Protein AF-A0A526YUS7-F1 (afdb_monomer_lite)

Radius of gyration: 13.64 Å; chains: 1; bounding box: 32×22×40 Å

Secondary structure (DSSP, 8-state):
-EETTTTEE--SSTTTS--TTS-EEEEEETTEEEEEEEETTEEEEEEEEE-SSSS-EEEEEEEEE-SSS---EE-----

pLDDT: mean 95.25, std 3.88, range [69.62, 98.19]

Sequence (79 aa):
IYDHASGRAFSPLAAVVRDPAMTYETWHGQGFSTFRSKRGPLSMDLTHVVDSVDPVKISRLRIQNSGSGPARLRVYAYA

Foldseek 3Di:
DAWPVVRDDDDLDCVPPHDPVKDWDWDDDVQKIWIWIDDVQKTKIWMWGADPPDRDIDIDIDIDGPDPDDIDDDDDDDD

Structure (mmCIF, N/CA/C/O backbone):
data_AF-A0A526YUS7-F1
#
_entry.id   AF-A0A526YUS7-F1
#
loop_
_atom_site.group_PDB
_atom_site.id
_atom_site.type_symbol
_atom_site.label_atom_id
_atom_site.label_alt_id
_atom_site.label_comp_id
_atom_site.label_asym_id
_atom_site.label_entity_id
_atom_site.label_seq_id
_atom_site.pdbx_PDB_ins_code
_atom_site.Cartn_x
_atom_site.Cartn_y
_atom_site.Cartn_z
_atom_site.occupancy
_atom_site.B_iso_or_equiv
_atom_site.auth_seq_id
_atom_site.auth_comp_id
_atom_site.auth_asym_id
_atom_site.auth_atom_id
_atom_site.pdbx_PDB_model_num
ATOM 1 N N . ILE A 1 1 ? -8.575 -2.780 -0.725 1.00 95.94 1 ILE A N 1
ATOM 2 C CA . ILE A 1 1 ? -8.538 -3.628 0.494 1.00 95.94 1 ILE A CA 1
ATOM 3 C C . ILE A 1 1 ? -9.887 -3.500 1.181 1.00 95.94 1 ILE A C 1
ATOM 5 O O . ILE A 1 1 ? -10.356 -2.382 1.327 1.00 95.94 1 ILE A O 1
ATOM 9 N N . TYR A 1 2 ? -10.526 -4.606 1.549 1.00 97.12 2 TYR A N 1
ATOM 10 C CA . TYR A 1 2 ? -11.783 -4.605 2.297 1.00 97.12 2 TYR A CA 1
ATOM 11 C C . TYR A 1 2 ? -11.531 -5.077 3.728 1.00 97.12 2 TYR A C 1
ATOM 13 O O . TYR A 1 2 ? -10.915 -6.124 3.930 1.00 97.12 2 TYR A O 1
ATOM 21 N N . ASP A 1 3 ? -11.983 -4.302 4.708 1.00 96.62 3 ASP A N 1
ATOM 22 C CA . ASP A 1 3 ? -11.875 -4.636 6.127 1.00 96.62 3 ASP A CA 1
ATOM 23 C C . ASP A 1 3 ? -13.198 -5.211 6.638 1.00 96.62 3 ASP A C 1
ATOM 25 O O . ASP A 1 3 ? -14.236 -4.550 6.603 1.00 96.62 3 ASP A O 1
ATOM 29 N N . HIS A 1 4 ? -13.148 -6.451 7.126 1.00 97.94 4 HIS A N 1
ATOM 30 C CA . HIS A 1 4 ? -14.324 -7.152 7.629 1.00 97.94 4 HIS A CA 1
ATOM 31 C C . HIS A 1 4 ? -14.861 -6.581 8.944 1.00 97.94 4 HIS A C 1
ATOM 33 O O . HIS A 1 4 ? -16.039 -6.780 9.221 1.00 97.94 4 HIS A O 1
ATOM 39 N N . ALA A 1 5 ? -14.039 -5.896 9.746 1.00 94.50 5 ALA A N 1
ATOM 40 C CA . ALA A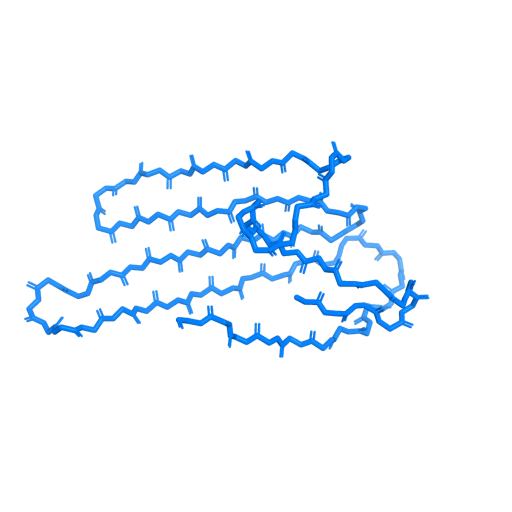 1 5 ? -14.490 -5.319 11.009 1.00 94.50 5 ALA A CA 1
ATOM 41 C C . ALA A 1 5 ? -15.330 -4.056 10.779 1.00 94.50 5 ALA A C 1
ATOM 43 O O . ALA A 1 5 ? -16.380 -3.893 11.392 1.00 94.50 5 ALA A O 1
ATOM 44 N N . SER A 1 6 ? -14.889 -3.175 9.874 1.00 92.94 6 SER A N 1
ATOM 45 C CA . SER A 1 6 ? -15.613 -1.933 9.565 1.00 92.94 6 SER A CA 1
ATOM 46 C C . SER A 1 6 ? -16.607 -2.047 8.407 1.00 92.94 6 SER A C 1
ATOM 48 O O . SER A 1 6 ? -17.405 -1.134 8.212 1.00 92.94 6 SER A O 1
ATOM 50 N N . GLY A 1 7 ? -16.556 -3.120 7.613 1.00 96.56 7 GLY A N 1
ATOM 51 C CA . GLY A 1 7 ? -17.402 -3.289 6.429 1.00 96.56 7 GLY A CA 1
ATOM 52 C C . GLY A 1 7 ? -17.083 -2.308 5.296 1.00 96.56 7 GLY A C 1
ATOM 53 O O . GLY A 1 7 ? -17.924 -2.048 4.439 1.00 96.56 7 GLY A O 1
ATOM 54 N N . ARG A 1 8 ? -15.882 -1.714 5.300 1.00 94.94 8 ARG A N 1
ATOM 55 C CA . ARG A 1 8 ? -15.490 -0.640 4.375 1.00 94.94 8 ARG A CA 1
ATOM 56 C C . ARG A 1 8 ? -14.262 -1.017 3.560 1.00 94.94 8 ARG A C 1
ATOM 58 O O . ARG A 1 8 ? -13.326 -1.652 4.053 1.00 94.94 8 ARG A O 1
ATOM 65 N N . ALA A 1 9 ? -14.254 -0.569 2.307 1.00 95.62 9 ALA A N 1
ATOM 66 C CA . ALA A 1 9 ? -13.085 -0.635 1.445 1.00 95.62 9 ALA A CA 1
ATOM 67 C C . ALA A 1 9 ? -12.192 0.605 1.616 1.00 95.62 9 ALA A C 1
ATOM 69 O O . ALA A 1 9 ? -1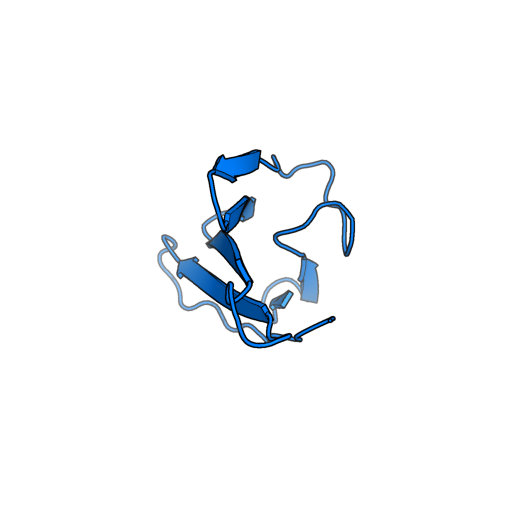2.678 1.703 1.875 1.00 95.62 9 ALA A O 1
ATOM 70 N N . PHE A 1 10 ? -10.887 0.414 1.449 1.00 95.62 10 PHE A N 1
ATOM 71 C CA . PHE A 1 10 ? -9.869 1.463 1.409 1.00 95.62 10 PHE A CA 1
ATOM 72 C C . PHE A 1 10 ? -8.712 1.042 0.493 1.00 95.62 10 PHE A C 1
ATOM 74 O O . PHE A 1 10 ? -8.586 -0.130 0.110 1.00 95.62 10 PHE A O 1
ATOM 81 N N . SER A 1 11 ? -7.868 2.002 0.129 1.00 96.19 11 SER A N 1
ATOM 82 C CA . SER A 1 11 ? -6.742 1.804 -0.782 1.00 96.19 11 SER A CA 1
ATOM 83 C C . SER A 1 11 ? -5.511 2.575 -0.305 1.00 96.19 11 SER A C 1
ATOM 85 O O . SER A 1 11 ? -5.680 3.669 0.236 1.00 96.19 11 SER A O 1
ATOM 87 N N . PRO A 1 12 ? -4.286 2.067 -0.549 1.00 95.88 12 PRO A N 1
ATOM 88 C CA . PRO A 1 12 ? -3.074 2.863 -0.382 1.00 95.88 12 PRO A CA 1
ATOM 89 C C . PRO A 1 12 ? -2.946 3.995 -1.412 1.00 95.88 12 PRO A C 1
ATOM 91 O O . PRO A 1 12 ? -2.153 4.911 -1.228 1.00 95.88 12 PRO A O 1
ATOM 94 N N . LEU A 1 13 ? -3.728 3.936 -2.493 1.00 95.31 13 LEU A N 1
ATOM 95 C CA . LEU A 1 13 ? -3.765 4.916 -3.573 1.00 95.31 13 LEU A CA 1
ATOM 96 C C . LEU A 1 13 ? -5.032 5.768 -3.473 1.00 95.31 13 LEU A C 1
ATOM 98 O O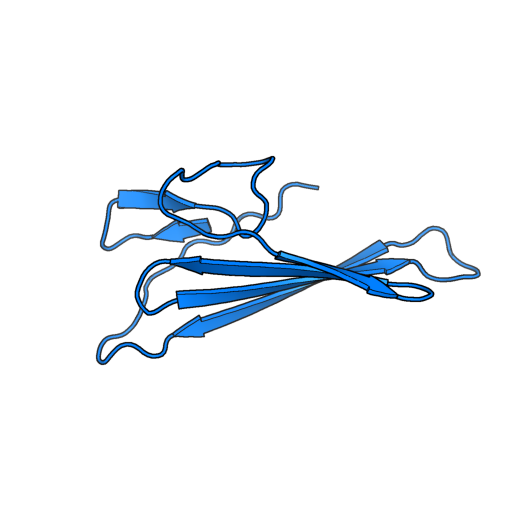 . LEU A 1 13 ? -6.143 5.232 -3.556 1.00 95.31 13 LEU A O 1
ATOM 102 N N . ALA A 1 14 ? -4.868 7.092 -3.415 1.00 93.88 14 ALA A N 1
ATOM 103 C CA . ALA A 1 14 ? -5.981 8.045 -3.428 1.00 93.88 14 ALA A CA 1
ATOM 104 C C . ALA A 1 14 ? -6.859 7.930 -4.688 1.00 93.88 14 ALA A C 1
ATOM 106 O O . ALA A 1 14 ? -8.042 8.242 -4.636 1.00 93.88 14 ALA A O 1
ATOM 107 N N . ALA A 1 15 ? -6.294 7.468 -5.807 1.00 93.25 15 ALA A N 1
ATOM 108 C CA . ALA A 1 15 ? -6.984 7.358 -7.093 1.00 93.25 15 ALA A CA 1
ATOM 109 C C . ALA A 1 15 ? -7.935 6.149 -7.212 1.00 93.25 15 ALA A C 1
ATOM 111 O O . ALA A 1 15 ? -8.674 6.066 -8.184 1.00 93.25 15 ALA A O 1
ATOM 112 N N . VAL A 1 16 ? -7.915 5.205 -6.261 1.00 93.56 16 VAL A N 1
ATOM 113 C CA . VAL A 1 16 ? -8.712 3.963 -6.353 1.00 93.56 16 VAL A CA 1
ATOM 114 C C . VAL A 1 16 ? -9.941 4.027 -5.449 1.00 93.56 16 VAL A C 1
ATOM 116 O O . VAL A 1 16 ? -11.067 3.896 -5.910 1.00 93.56 16 VAL A O 1
ATOM 119 N N . VAL A 1 17 ? -9.733 4.249 -4.148 1.00 93.81 17 VAL A N 1
ATOM 120 C CA . VAL A 1 17 ? -10.804 4.490 -3.170 1.00 93.81 17 VAL A CA 1
ATOM 121 C C . VAL A 1 17 ? -10.296 5.573 -2.232 1.00 93.81 17 VAL A C 1
ATOM 123 O O . VAL A 1 17 ? -9.531 5.285 -1.308 1.00 93.81 17 VAL A O 1
ATOM 126 N N . ARG A 1 18 ? -10.659 6.824 -2.520 1.00 94.12 18 ARG A N 1
ATOM 127 C CA . ARG A 1 18 ? -10.193 7.980 -1.753 1.00 94.12 18 ARG A CA 1
ATOM 128 C C . ARG A 1 18 ? -10.911 8.063 -0.412 1.00 94.12 18 ARG A C 1
ATOM 130 O O . ARG A 1 18 ? -12.136 8.026 -0.362 1.00 94.12 18 ARG A O 1
ATOM 137 N N . ASP A 1 19 ? -10.143 8.254 0.650 1.00 94.81 19 ASP A N 1
ATOM 138 C CA . ASP A 1 19 ? -10.641 8.602 1.976 1.00 94.81 19 ASP A CA 1
ATOM 139 C C . ASP A 1 19 ? -10.127 10.008 2.338 1.00 94.81 19 ASP A C 1
ATOM 141 O O . ASP A 1 19 ? -8.915 10.188 2.476 1.00 94.81 19 ASP A O 1
ATOM 145 N N . PRO A 1 20 ? -11.004 11.023 2.469 1.00 93.62 20 PRO A N 1
ATOM 146 C CA . PRO A 1 20 ? -10.596 12.382 2.830 1.00 93.62 20 PRO A CA 1
ATOM 147 C C . PRO A 1 20 ? -9.896 12.493 4.191 1.00 93.62 20 PRO A C 1
ATOM 149 O O . PRO A 1 20 ? -9.202 13.477 4.424 1.00 93.62 20 PRO A O 1
ATOM 152 N N . ALA A 1 21 ? -10.071 11.513 5.084 1.00 92.19 21 ALA A N 1
ATOM 153 C CA . ALA A 1 21 ? -9.426 11.494 6.395 1.00 92.19 21 ALA A CA 1
ATOM 154 C C . ALA A 1 21 ? -8.013 10.878 6.370 1.00 92.19 21 ALA A C 1
ATOM 156 O O . ALA A 1 21 ? -7.315 10.911 7.384 1.00 92.19 21 ALA A O 1
ATOM 157 N N . MET A 1 22 ? -7.584 10.292 5.246 1.00 94.19 22 MET A N 1
ATOM 158 C CA . MET A 1 22 ? -6.259 9.690 5.096 1.00 94.19 22 MET A CA 1
ATOM 159 C C . MET A 1 22 ? -5.280 10.640 4.405 1.00 94.19 22 MET A C 1
ATOM 161 O O . MET A 1 22 ? -5.592 11.258 3.386 1.00 94.19 22 MET A O 1
ATOM 165 N N . THR A 1 23 ? -4.043 10.670 4.902 1.00 94.38 23 THR A N 1
ATOM 166 C CA . THR A 1 23 ? -2.915 11.260 4.175 1.00 94.38 23 THR A CA 1
ATOM 167 C C . THR A 1 23 ? -2.319 10.228 3.226 1.00 94.38 23 THR A C 1
ATOM 169 O O . THR A 1 23 ? -2.055 9.086 3.617 1.00 94.38 23 THR A O 1
ATOM 172 N N . TYR A 1 24 ? -2.082 10.659 1.990 1.00 96.94 24 TYR A N 1
ATOM 173 C CA . TYR A 1 24 ? -1.429 9.876 0.950 1.00 96.94 24 TYR A CA 1
ATOM 174 C C . TYR A 1 24 ? -0.099 10.531 0.604 1.00 96.94 24 TYR A C 1
ATOM 176 O O . TYR A 1 24 ? -0.059 11.694 0.209 1.00 96.94 24 TYR A O 1
ATOM 184 N N . GLU A 1 25 ? 0.978 9.775 0.741 1.00 97.44 25 GLU A N 1
ATOM 185 C CA . GLU A 1 25 ? 2.329 10.203 0.406 1.00 97.44 25 GLU A CA 1
ATOM 186 C C . GLU A 1 25 ? 2.849 9.339 -0.744 1.00 97.44 25 GLU A C 1
ATOM 188 O O . GLU A 1 25 ? 2.631 8.128 -0.771 1.00 97.44 25 GLU A O 1
ATOM 193 N N . THR A 1 26 ? 3.527 9.956 -1.711 1.00 97.38 26 THR A N 1
ATOM 194 C CA . THR A 1 26 ? 4.181 9.225 -2.802 1.00 97.38 26 THR A CA 1
ATOM 195 C C . THR A 1 26 ? 5.657 9.569 -2.831 1.00 97.38 26 THR A C 1
ATOM 197 O O . THR A 1 26 ? 6.025 10.741 -2.864 1.00 97.38 26 THR A O 1
ATOM 200 N N . TRP A 1 27 ? 6.499 8.541 -2.819 1.00 97.38 27 TRP A N 1
ATOM 201 C CA . TRP A 1 27 ? 7.942 8.659 -2.970 1.00 97.38 27 TRP A CA 1
ATOM 202 C C . TRP A 1 27 ? 8.351 8.133 -4.334 1.00 97.38 27 TRP A C 1
ATOM 204 O O . TRP A 1 27 ? 8.064 6.981 -4.667 1.00 97.38 27 TRP A O 1
ATOM 214 N N . HIS A 1 28 ? 9.055 8.964 -5.092 1.00 97.25 28 HIS A N 1
ATOM 215 C CA . HIS A 1 28 ? 9.645 8.588 -6.366 1.00 97.25 28 HIS A CA 1
ATOM 216 C C . HIS A 1 28 ? 11.158 8.490 -6.214 1.00 97.25 28 HIS A C 1
ATOM 218 O O . HIS A 1 28 ? 11.793 9.358 -5.617 1.00 97.25 28 HIS A O 1
ATOM 224 N N . GLY A 1 29 ? 11.724 7.428 -6.770 1.00 94.25 29 GLY A N 1
ATOM 225 C CA . GLY A 1 29 ? 13.159 7.256 -6.922 1.00 94.25 29 GLY A CA 1
ATOM 226 C C . GLY A 1 29 ? 13.453 6.621 -8.273 1.00 94.25 29 GLY A C 1
ATOM 227 O O . GLY A 1 29 ? 12.539 6.242 -9.008 1.00 94.25 29 GLY A O 1
ATOM 228 N N . GLN A 1 30 ? 14.730 6.501 -8.625 1.00 92.19 30 GLN A N 1
ATOM 229 C CA . GLN A 1 30 ? 15.083 5.818 -9.866 1.00 92.19 30 GLN A CA 1
ATOM 230 C C . GLN A 1 30 ? 14.599 4.364 -9.826 1.00 92.19 30 GLN A C 1
ATOM 232 O O . GLN A 1 30 ? 14.908 3.625 -8.894 1.00 92.19 30 GLN A O 1
ATOM 237 N N . GLY A 1 31 ? 13.810 3.973 -10.828 1.00 91.31 31 GLY A N 1
ATOM 238 C CA . GLY A 1 31 ? 13.296 2.611 -10.978 1.00 91.31 31 GLY A CA 1
ATOM 239 C C . GLY A 1 31 ? 12.156 2.220 -10.031 1.00 91.31 31 GLY A C 1
ATOM 240 O O . GLY A 1 31 ? 11.705 1.077 -10.094 1.00 91.31 31 GLY A O 1
ATOM 241 N N . PHE A 1 32 ? 11.656 3.120 -9.171 1.00 96.00 32 PHE A N 1
ATOM 242 C CA . PHE A 1 32 ? 10.551 2.779 -8.272 1.00 96.00 32 PHE A CA 1
ATOM 243 C C . PHE A 1 32 ? 9.623 3.943 -7.925 1.00 96.00 32 PHE A C 1
ATOM 245 O O . PHE A 1 32 ? 9.966 5.124 -7.981 1.00 96.00 32 PHE A O 1
ATOM 252 N N . SER A 1 33 ? 8.415 3.595 -7.493 1.00 97.38 33 SER A N 1
ATOM 253 C CA . SER A 1 33 ? 7.512 4.510 -6.792 1.00 97.38 33 SER A CA 1
ATOM 254 C C . SER A 1 33 ? 6.856 3.792 -5.623 1.00 97.38 33 SER A C 1
ATOM 256 O O . SER A 1 33 ? 6.387 2.668 -5.786 1.00 97.38 33 SER A O 1
ATOM 258 N N . THR A 1 34 ? 6.823 4.424 -4.450 1.00 97.94 34 THR A N 1
ATOM 259 C CA . THR A 1 34 ? 6.156 3.888 -3.256 1.00 97.94 34 THR A CA 1
ATOM 260 C C . THR A 1 34 ? 5.027 4.810 -2.820 1.00 97.94 34 THR A C 1
ATOM 262 O O . THR A 1 34 ? 5.251 5.992 -2.581 1.00 97.94 34 THR A O 1
ATOM 265 N N . PHE A 1 35 ? 3.828 4.253 -2.680 1.00 97.56 35 PHE A N 1
ATOM 266 C CA . PHE A 1 35 ? 2.633 4.931 -2.187 1.00 97.56 35 PHE A CA 1
ATOM 267 C C . PHE A 1 35 ? 2.384 4.524 -0.742 1.00 97.56 35 PHE A C 1
ATOM 269 O O . PHE A 1 35 ? 2.198 3.340 -0.449 1.00 97.56 35 PHE A O 1
ATOM 276 N N . ARG A 1 36 ? 2.391 5.506 0.152 1.00 98.06 36 ARG A N 1
ATOM 277 C CA . ARG A 1 36 ? 2.324 5.317 1.596 1.00 98.06 36 ARG A CA 1
ATOM 278 C C . ARG A 1 36 ? 1.061 5.956 2.131 1.00 98.06 36 ARG A C 1
ATOM 280 O O . ARG A 1 36 ? 0.707 7.078 1.769 1.00 98.06 36 ARG A O 1
ATOM 287 N N . SER A 1 37 ? 0.368 5.236 2.997 1.00 97.50 37 SER A N 1
ATOM 288 C CA . SER A 1 37 ? -0.822 5.761 3.660 1.00 97.50 37 SER A CA 1
ATOM 289 C C . SER A 1 37 ? -1.085 5.035 4.972 1.00 97.50 37 SER A C 1
ATOM 291 O O . SER A 1 37 ? -0.561 3.946 5.233 1.00 97.50 37 SER A O 1
ATOM 293 N N . LYS A 1 38 ? -1.923 5.641 5.810 1.00 96.38 38 LYS A N 1
ATOM 294 C CA . LYS A 1 38 ? -2.320 5.077 7.098 1.00 96.38 38 LYS A CA 1
ATOM 295 C C . LYS A 1 38 ? -3.818 5.244 7.309 1.00 96.38 38 LYS A C 1
ATOM 297 O O . LYS A 1 38 ? -4.353 6.326 7.093 1.00 96.38 38 LYS A O 1
ATOM 302 N N . ARG A 1 39 ? -4.476 4.182 7.776 1.00 93.88 39 ARG A N 1
ATOM 303 C CA . ARG A 1 39 ? -5.881 4.174 8.202 1.00 93.88 39 ARG A CA 1
ATOM 304 C C . ARG A 1 39 ? -5.974 3.554 9.590 1.00 93.88 39 ARG A C 1
ATOM 306 O O . ARG A 1 39 ? -5.808 2.344 9.741 1.00 93.88 39 ARG A O 1
ATOM 313 N N . GLY A 1 40 ? -6.239 4.372 10.607 1.00 92.69 40 GLY A N 1
ATOM 314 C CA . GLY A 1 40 ? -6.228 3.908 11.997 1.00 92.69 40 GLY A CA 1
ATOM 315 C C . GLY A 1 40 ? -4.900 3.204 12.341 1.00 92.69 40 GLY A C 1
ATOM 316 O O . GLY A 1 40 ? -3.841 3.794 12.113 1.00 92.69 40 GLY A O 1
ATOM 317 N N . PRO A 1 41 ? -4.915 1.959 12.856 1.00 95.06 41 PRO A N 1
ATOM 318 C CA . PRO A 1 41 ? -3.702 1.203 13.186 1.00 95.06 41 PRO A CA 1
ATOM 319 C C . PRO A 1 41 ? -3.029 0.522 11.981 1.00 95.06 41 PRO A C 1
ATOM 321 O O . PRO A 1 41 ? -2.000 -0.130 12.152 1.00 95.06 41 PRO A O 1
ATOM 324 N N . LEU A 1 42 ? -3.606 0.619 10.779 1.00 96.31 42 LEU A N 1
ATOM 325 C CA . LEU A 1 42 ? -3.073 -0.026 9.582 1.00 96.31 42 LEU A CA 1
ATOM 326 C C . LEU A 1 42 ? -2.220 0.961 8.786 1.00 96.31 42 LEU A C 1
ATOM 328 O O . LEU A 1 42 ? -2.746 1.942 8.254 1.00 96.31 42 LEU A O 1
ATOM 332 N N . SER A 1 43 ? -0.922 0.692 8.668 1.00 97.50 43 SER A N 1
ATOM 333 C CA . SER A 1 43 ? -0.050 1.361 7.698 1.00 97.50 43 SER A CA 1
ATOM 334 C C . SER A 1 43 ? 0.130 0.494 6.456 1.00 97.50 43 SER A C 1
ATOM 336 O O . SER A 1 43 ? 0.127 -0.740 6.527 1.00 97.50 43 SER A O 1
ATOM 338 N N . MET A 1 44 ? 0.251 1.147 5.304 1.00 97.81 44 MET A N 1
ATOM 339 C CA . MET A 1 44 ? 0.419 0.488 4.016 1.00 97.81 44 MET A CA 1
ATOM 340 C C . MET A 1 44 ? 1.498 1.176 3.198 1.00 97.81 44 MET A C 1
ATOM 342 O O . MET A 1 44 ? 1.461 2.397 3.053 1.00 97.81 44 MET A O 1
ATOM 346 N N . ASP A 1 45 ? 2.358 0.365 2.591 1.00 97.94 45 ASP A N 1
ATOM 347 C CA . ASP A 1 45 ? 3.306 0.785 1.565 1.00 97.94 45 ASP A CA 1
ATOM 348 C C . ASP A 1 45 ? 3.073 -0.081 0.316 1.00 97.94 45 ASP A C 1
ATOM 350 O O . ASP A 1 45 ? 3.211 -1.308 0.365 1.00 97.94 45 ASP A O 1
ATOM 354 N N . LEU A 1 46 ? 2.697 0.541 -0.801 1.00 97.69 46 LEU A N 1
ATOM 355 C CA . LEU A 1 46 ? 2.613 -0.102 -2.113 1.00 97.69 46 LEU A CA 1
ATOM 356 C C . LEU A 1 46 ? 3.776 0.381 -2.973 1.00 97.69 46 LEU A C 1
ATOM 358 O O . LEU A 1 46 ? 3.789 1.536 -3.387 1.00 97.69 46 LEU A O 1
ATOM 362 N N . THR A 1 47 ? 4.735 -0.494 -3.257 1.00 98.00 47 THR A N 1
ATOM 363 C CA . THR A 1 47 ? 5.869 -0.182 -4.132 1.00 98.00 47 THR A CA 1
ATOM 364 C C . THR A 1 47 ? 5.666 -0.807 -5.503 1.00 98.00 47 THR A C 1
ATOM 366 O O . THR A 1 47 ? 5.399 -2.005 -5.606 1.00 98.00 47 THR A O 1
ATOM 369 N N . HIS A 1 48 ? 5.851 -0.006 -6.546 1.00 96.81 48 HIS A N 1
ATOM 370 C 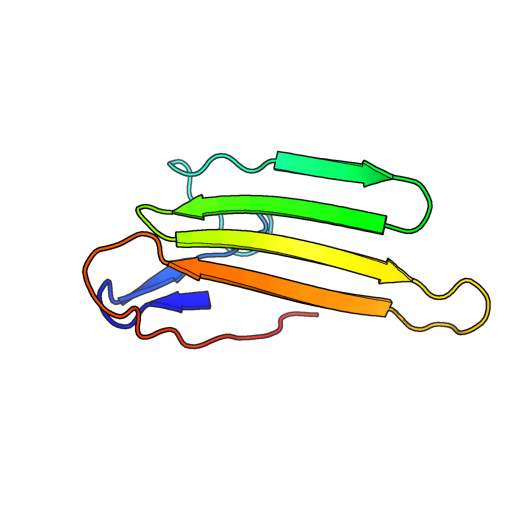CA . HIS A 1 48 ? 5.981 -0.464 -7.922 1.00 96.81 48 HIS A CA 1
ATOM 371 C C . HIS A 1 48 ? 7.433 -0.334 -8.373 1.00 96.81 48 HIS A C 1
ATOM 373 O O . HIS A 1 48 ? 8.054 0.706 -8.145 1.00 96.81 48 HIS A O 1
ATOM 379 N N . VAL A 1 49 ? 7.931 -1.370 -9.041 1.00 97.19 49 VAL A N 1
ATOM 380 C CA . VAL A 1 49 ? 9.181 -1.357 -9.809 1.00 97.19 49 VAL A CA 1
ATOM 381 C C . VAL A 1 49 ? 8.913 -1.937 -11.193 1.00 97.19 49 VAL A C 1
ATOM 383 O O . VAL A 1 49 ? 8.000 -2.751 -11.359 1.00 97.19 49 VAL A O 1
ATOM 386 N N . VAL A 1 50 ? 9.686 -1.509 -12.181 1.00 94.50 50 VAL A N 1
ATOM 387 C CA . VAL A 1 50 ? 9.631 -2.026 -13.552 1.00 94.50 50 VAL A CA 1
ATOM 388 C C . VAL A 1 50 ? 11.010 -2.575 -13.878 1.00 94.50 50 VAL A C 1
ATOM 390 O O . VAL A 1 50 ? 12.008 -1.942 -13.528 1.00 94.50 50 VAL A O 1
ATOM 393 N N . ASP A 1 51 ? 11.062 -3.760 -14.476 1.00 93.56 51 ASP A N 1
ATOM 394 C CA . ASP A 1 51 ? 12.327 -4.322 -14.944 1.00 93.56 51 ASP A CA 1
ATOM 395 C C . ASP A 1 51 ? 12.886 -3.468 -16.097 1.00 93.56 51 ASP A C 1
ATOM 397 O O . ASP A 1 51 ? 12.134 -2.899 -16.889 1.00 93.56 51 ASP A O 1
ATOM 401 N N . SER A 1 52 ? 14.207 -3.296 -16.158 1.00 92.69 52 SER A N 1
ATOM 402 C CA . SER A 1 52 ? 14.832 -2.425 -17.161 1.00 92.69 52 SER A CA 1
ATOM 403 C C . SER A 1 52 ? 14.990 -3.081 -18.533 1.00 92.69 52 SER A C 1
ATOM 405 O O . SER A 1 52 ? 15.316 -2.386 -19.494 1.00 92.69 52 SER A O 1
ATOM 407 N N . VAL A 1 53 ? 14.825 -4.401 -18.618 1.00 95.88 53 VAL A N 1
ATOM 408 C CA . VAL A 1 53 ? 14.981 -5.198 -19.839 1.00 95.88 53 VAL A CA 1
ATOM 409 C C . VAL A 1 53 ? 13.641 -5.803 -20.234 1.00 95.88 53 VAL A C 1
ATOM 411 O O . VAL A 1 53 ? 13.190 -5.620 -21.365 1.00 95.88 53 VAL A O 1
ATOM 414 N N . ASP A 1 54 ? 12.989 -6.486 -19.297 1.00 96.44 54 ASP A N 1
ATOM 415 C CA . ASP A 1 54 ? 11.732 -7.175 -19.550 1.00 96.44 54 ASP A CA 1
ATOM 416 C C . ASP A 1 54 ? 10.530 -6.237 -19.333 1.00 96.44 54 ASP A C 1
ATOM 418 O O . ASP A 1 54 ? 10.519 -5.433 -18.399 1.00 96.44 54 ASP A O 1
ATOM 422 N N . PRO A 1 55 ? 9.451 -6.334 -20.135 1.00 93.75 55 PRO A N 1
ATOM 423 C CA . PRO A 1 55 ? 8.265 -5.487 -19.994 1.00 93.75 55 PRO A CA 1
ATOM 424 C C . PRO A 1 55 ? 7.369 -5.948 -18.828 1.00 93.75 55 PRO A C 1
ATOM 426 O O . PRO A 1 55 ? 6.177 -6.211 -18.996 1.00 93.75 55 PRO A O 1
ATOM 429 N N . VAL A 1 56 ? 7.938 -6.068 -17.628 1.00 94.69 56 VAL A N 1
ATOM 430 C CA . VAL A 1 56 ? 7.263 -6.560 -16.425 1.00 94.69 56 VAL A CA 1
ATOM 431 C C . VAL A 1 56 ? 7.270 -5.514 -15.313 1.00 94.69 56 VAL A C 1
ATOM 433 O O . VAL A 1 56 ? 8.268 -4.849 -15.040 1.00 94.69 56 VAL A O 1
ATOM 436 N N . LYS A 1 57 ? 6.126 -5.383 -14.635 1.00 94.12 57 LYS A N 1
ATOM 437 C CA . LYS A 1 57 ? 5.953 -4.539 -13.446 1.00 94.12 57 LYS A CA 1
ATOM 438 C C . LYS A 1 57 ? 5.755 -5.424 -12.226 1.00 94.12 57 LYS A C 1
ATOM 440 O O . LYS A 1 57 ? 4.804 -6.203 -12.175 1.00 94.12 57 LYS A O 1
ATOM 445 N N . ILE A 1 58 ? 6.582 -5.234 -11.205 1.00 95.50 58 ILE A N 1
ATOM 446 C CA . ILE A 1 58 ? 6.412 -5.889 -9.907 1.00 95.50 58 ILE A CA 1
ATOM 447 C C . ILE A 1 58 ? 5.742 -4.906 -8.953 1.00 95.50 58 ILE A C 1
ATOM 449 O O . ILE A 1 58 ? 6.165 -3.760 -8.804 1.00 95.50 58 ILE A O 1
ATOM 453 N N . SER A 1 59 ? 4.683 -5.373 -8.293 1.00 95.94 59 SER A N 1
ATOM 454 C CA . SER A 1 59 ? 3.942 -4.606 -7.291 1.00 95.94 59 SER A CA 1
ATOM 455 C C . SER A 1 59 ? 4.011 -5.320 -5.949 1.00 95.94 59 SER A C 1
ATOM 457 O O . SER A 1 59 ? 3.595 -6.471 -5.836 1.00 95.94 59 SER A O 1
ATOM 459 N N . ARG A 1 60 ? 4.522 -4.642 -4.919 1.00 96.75 60 ARG A N 1
ATOM 460 C CA . ARG A 1 60 ? 4.607 -5.176 -3.556 1.00 96.75 60 ARG A CA 1
ATOM 461 C C . ARG A 1 60 ? 3.783 -4.320 -2.611 1.00 96.75 60 ARG A C 1
ATOM 463 O O . ARG A 1 60 ? 4.140 -3.177 -2.345 1.00 96.75 60 ARG A O 1
ATOM 470 N N . LEU A 1 61 ? 2.724 -4.907 -2.063 1.00 97.56 61 LEU A N 1
ATOM 471 C CA . LEU A 1 61 ? 1.933 -4.313 -0.992 1.00 97.56 61 LEU A CA 1
ATOM 472 C C . LEU A 1 61 ? 2.390 -4.866 0.361 1.00 97.56 61 LEU A C 1
ATOM 474 O O . LEU A 1 61 ? 2.275 -6.064 0.614 1.00 97.56 61 LEU A O 1
ATOM 478 N N . ARG A 1 62 ? 2.860 -3.987 1.248 1.00 98.00 62 ARG A N 1
ATOM 479 C CA . ARG A 1 62 ? 3.073 -4.282 2.668 1.00 98.00 62 ARG A CA 1
ATOM 480 C C . ARG A 1 62 ? 1.944 -3.656 3.476 1.00 98.00 62 ARG A C 1
ATOM 482 O O . ARG A 1 62 ? 1.663 -2.474 3.316 1.00 98.00 62 ARG A O 1
ATOM 489 N N . ILE A 1 63 ? 1.333 -4.438 4.364 1.00 97.81 63 ILE A N 1
ATOM 490 C CA . ILE A 1 63 ? 0.352 -3.961 5.345 1.00 97.81 63 ILE A CA 1
ATOM 491 C C . ILE A 1 63 ? 0.888 -4.303 6.730 1.00 97.81 63 ILE A C 1
ATOM 493 O O . ILE A 1 63 ? 1.259 -5.450 6.978 1.00 97.81 63 ILE A O 1
ATOM 497 N N . GLN A 1 64 ? 0.922 -3.328 7.631 1.00 98.19 64 GLN A N 1
ATOM 498 C CA . GLN A 1 64 ? 1.300 -3.539 9.023 1.00 98.19 64 GLN A CA 1
ATOM 499 C C . GLN A 1 64 ? 0.157 -3.112 9.939 1.00 98.19 64 GLN A C 1
ATOM 501 O O . GLN A 1 64 ? -0.376 -2.014 9.812 1.00 98.19 64 GLN A O 1
ATOM 506 N N . ASN A 1 65 ? -0.212 -4.000 10.862 1.00 97.62 65 ASN A N 1
ATOM 507 C CA . ASN A 1 65 ? -1.197 -3.731 11.899 1.00 97.62 65 ASN A CA 1
ATOM 508 C C . ASN A 1 65 ? -0.476 -3.430 13.214 1.00 97.62 65 ASN A C 1
ATOM 510 O O . ASN A 1 65 ? 0.120 -4.329 13.800 1.00 97.62 65 ASN A O 1
ATOM 514 N N . SER A 1 66 ? -0.522 -2.175 13.662 1.00 97.81 66 SER A N 1
ATOM 515 C CA . SER A 1 66 ? 0.007 -1.754 14.967 1.00 97.81 66 SER A CA 1
ATOM 516 C C . SER A 1 66 ? -1.070 -1.710 16.060 1.00 97.81 66 SER A C 1
ATOM 518 O O . SER A 1 66 ? -0.857 -1.105 17.108 1.00 97.81 66 SER A O 1
ATOM 520 N N . GLY A 1 67 ? -2.260 -2.246 15.785 1.00 96.31 67 GLY A N 1
ATOM 521 C CA . GLY A 1 67 ? -3.368 -2.319 16.728 1.00 96.31 67 GLY A CA 1
ATOM 522 C C . GLY A 1 67 ? -3.226 -3.506 17.675 1.00 96.31 67 GLY A C 1
ATOM 523 O O . GLY A 1 67 ? -2.463 -4.435 17.426 1.00 96.31 67 GLY A O 1
ATOM 524 N N . SER A 1 68 ? -4.001 -3.491 18.756 1.00 95.81 68 SER A N 1
ATOM 525 C CA . SER A 1 68 ? -3.999 -4.556 19.766 1.00 95.81 68 SER A CA 1
ATOM 526 C C . SER A 1 68 ? -4.738 -5.830 19.338 1.00 95.81 68 SER A C 1
ATOM 528 O O . SER A 1 68 ? -4.569 -6.868 19.970 1.00 95.81 68 SER A O 1
ATOM 530 N N . GLY A 1 69 ? -5.562 -5.766 18.287 1.00 95.06 69 GLY A N 1
ATOM 531 C CA . GLY A 1 69 ? -6.368 -6.886 17.797 1.00 95.06 69 GLY A CA 1
ATOM 532 C C . GLY A 1 69 ? -6.01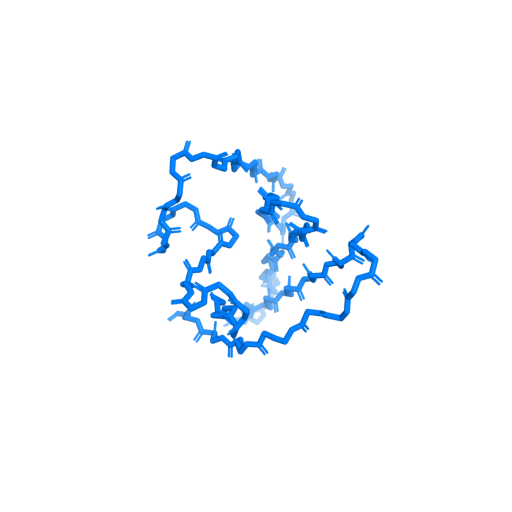1 -7.308 16.368 1.00 95.06 69 GLY A C 1
ATOM 533 O O . GLY A 1 69 ? -5.456 -6.509 15.607 1.00 95.06 69 GLY A O 1
ATOM 534 N N . PRO A 1 70 ? -6.344 -8.549 15.968 1.00 96.56 70 PRO A N 1
ATOM 535 C CA . PRO A 1 70 ? -6.121 -9.020 14.606 1.00 96.56 70 PRO A CA 1
ATOM 536 C C . PRO A 1 70 ? -6.979 -8.243 13.597 1.00 96.56 70 PRO A C 1
ATOM 538 O O . PRO A 1 70 ? -8.144 -7.943 13.848 1.00 96.56 70 PRO A O 1
ATOM 541 N N . ALA A 1 71 ? -6.416 -7.968 12.418 1.00 97.06 71 ALA A N 1
ATOM 542 C CA . ALA A 1 71 ? -7.137 -7.361 11.304 1.00 97.06 71 ALA A CA 1
ATOM 543 C C . ALA A 1 71 ? -7.530 -8.439 10.289 1.00 97.06 71 ALA A C 1
ATOM 545 O O . ALA A 1 71 ? -6.669 -9.129 9.740 1.00 97.06 71 ALA A O 1
ATOM 546 N N . ARG A 1 72 ? -8.830 -8.575 10.008 1.00 97.88 72 ARG A N 1
ATOM 547 C CA . ARG A 1 72 ? -9.336 -9.501 8.989 1.00 97.88 72 ARG A CA 1
ATOM 548 C C . ARG A 1 72 ? -9.591 -8.742 7.694 1.00 97.88 72 ARG A C 1
ATOM 550 O O . ARG A 1 72 ? -10.612 -8.076 7.537 1.00 97.88 72 ARG A O 1
ATOM 557 N N . LEU A 1 73 ? -8.646 -8.851 6.768 1.00 98.06 73 LEU A N 1
ATOM 558 C CA . LEU A 1 73 ? -8.648 -8.105 5.516 1.00 98.06 73 LEU A CA 1
ATOM 559 C C . LEU A 1 73 ? -8.856 -9.040 4.325 1.00 98.06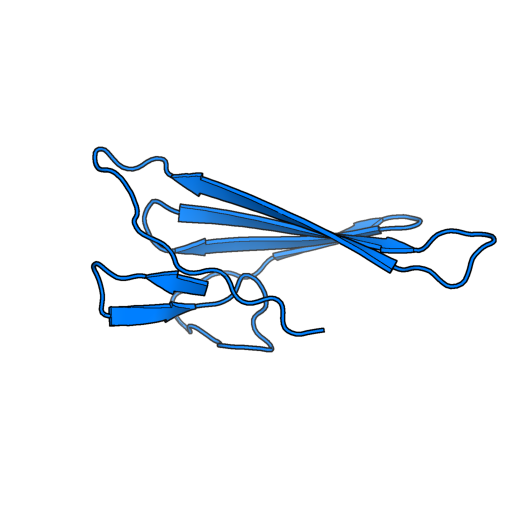 73 LEU A C 1
ATOM 561 O O . LEU A 1 73 ? -8.308 -10.139 4.284 1.00 98.06 73 LEU A O 1
ATOM 565 N N . ARG A 1 74 ? -9.599 -8.570 3.325 1.00 98.06 74 ARG A N 1
ATOM 566 C CA . ARG A 1 74 ? -9.625 -9.156 1.984 1.00 98.06 74 ARG A CA 1
ATOM 567 C C . ARG A 1 74 ? -8.900 -8.224 1.023 1.00 98.06 74 ARG A C 1
ATOM 569 O O . ARG A 1 74 ? -9.211 -7.032 0.929 1.00 98.06 74 ARG A O 1
ATOM 576 N N . VAL A 1 75 ? -7.906 -8.760 0.326 1.00 96.38 75 VAL A N 1
ATOM 577 C CA . VAL A 1 75 ? -7.046 -7.991 -0.576 1.00 96.38 75 VAL A CA 1
ATOM 578 C C . VAL A 1 75 ? -7.462 -8.264 -2.015 1.00 96.38 75 VAL A C 1
ATOM 580 O O . VAL A 1 75 ? -7.676 -9.409 -2.397 1.00 96.38 75 VAL A O 1
ATOM 583 N N . TYR A 1 76 ? -7.579 -7.192 -2.792 1.00 94.62 76 TYR A N 1
ATOM 584 C CA . TYR A 1 76 ? -7.872 -7.225 -4.218 1.00 94.62 76 TYR A CA 1
ATOM 585 C C . TYR A 1 76 ? -6.738 -6.500 -4.931 1.00 94.62 76 TYR A C 1
ATOM 587 O O . TYR A 1 76 ? -6.410 -5.373 -4.549 1.00 94.62 76 TYR A O 1
ATOM 595 N N . ALA A 1 77 ? -6.144 -7.146 -5.929 1.00 90.31 77 ALA A N 1
ATOM 596 C CA . ALA A 1 77 ? -5.205 -6.503 -6.832 1.00 90.31 77 ALA A CA 1
ATOM 597 C C . ALA A 1 77 ? -6.003 -5.892 -7.990 1.00 90.31 77 ALA A C 1
ATOM 599 O O . ALA A 1 77 ? -6.654 -6.617 -8.736 1.00 90.31 77 ALA A O 1
ATOM 600 N N . TYR A 1 78 ? -5.988 -4.565 -8.090 1.00 79.75 78 TYR A N 1
ATOM 601 C CA . TYR A 1 78 ? -6.537 -3.824 -9.223 1.00 79.75 78 TYR A CA 1
ATOM 602 C C . TYR A 1 78 ? -5.345 -3.292 -10.018 1.00 79.75 78 TYR A C 1
ATOM 604 O O . TYR A 1 78 ? -4.545 -2.539 -9.454 1.00 79.75 78 TYR A O 1
ATOM 612 N N . ALA A 1 79 ? -5.171 -3.769 -11.251 1.00 69.62 79 ALA A N 1
ATOM 613 C CA . ALA A 1 79 ? -3.962 -3.588 -12.055 1.00 69.62 79 ALA A CA 1
ATOM 614 C C . ALA A 1 79 ? -4.280 -3.019 -13.435 1.00 69.62 79 ALA A C 1
ATOM 616 O O . ALA A 1 79 ? -5.338 -3.397 -13.985 1.00 69.62 79 ALA A O 1
#